Protein AF-A0A803KVG5-F1 (afdb_monomer_lite)

Radius of gyration: 18.76 Å; chains: 1; bounding box: 70×26×54 Å

Foldseek 3Di:
DDEAEQDDQQWKWAQQDQFWIWIWGAADDPPDWGFVVRIHTPPDIEGPPDPHQWYHQPHDIQHPPRRNVVNVVRNVQRWIAGSQQWIWHWDQDPPDPDRTIITHTDPDGHDPVVRPRDHPPPPPDDPVQDDPNDGNPPPPPDDDDDDDD

pLDDT: mean 76.84, std 20.59, range [34.81, 97.44]

Secondary structure (DSSP, 8-state):
-EEEE---TTEEEE-SSTT-EEEEEE-S-TTSPEEGGGEEEEEEEESTTSSEEEEEETTEEE-TTHHHHHHHHHHHHTEEEETT-EEEEEEE--SSSS--EEEEEEEEEP-GGGGTPPPS---S--GGGEETTEE--------------

Organism: Chenopodium quinoa (NCBI:txid63459)

Sequence (149 aa):
MATYTLKSNKTFLQCLEMGSIGVYELDGLYMYPVKQKNLSYLGINIGLGNKYEALKIGNKEIREPELQTLTEDLYNSQLIINREGLCFVMATGVTTTVLGLEYFRLFDLFDWSKYDVKTSLNTRWARRDFVDGRLLDIGSNRGNSCSSG

Structure (mmCIF, N/CA/C/O backbone):
data_AF-A0A803KVG5-F1
#
_entry.id   AF-A0A803KVG5-F1
#
loop_
_atom_site.group_PDB
_atom_site.id
_atom_site.type_symbol
_atom_site.label_atom_id
_atom_site.label_alt_id
_atom_site.label_comp_id
_atom_site.label_asym_id
_atom_site.label_entity_id
_atom_site.label_seq_id
_atom_site.pdbx_PDB_ins_code
_atom_site.Cartn_x
_atom_site.Cartn_y
_atom_site.Cartn_z
_atom_site.occupancy
_atom_site.B_iso_or_equiv
_atom_site.auth_seq_id
_atom_site.auth_comp_id
_atom_site.auth_asym_id
_atom_site.auth_atom_id
_atom_site.pdbx_PDB_model_num
ATOM 1 N N . MET A 1 1 ? -18.018 0.208 8.801 1.00 76.62 1 MET A N 1
ATOM 2 C CA . MET A 1 1 ? -16.895 0.203 7.840 1.00 76.62 1 MET A CA 1
ATOM 3 C C . MET A 1 1 ? -15.913 -0.910 8.155 1.00 76.62 1 MET A C 1
ATOM 5 O O . MET A 1 1 ? -15.955 -1.438 9.263 1.00 76.62 1 MET A O 1
ATOM 9 N N . ALA A 1 2 ? -15.095 -1.307 7.180 1.00 93.12 2 ALA A N 1
ATOM 10 C CA . ALA A 1 2 ? -14.177 -2.437 7.304 1.00 93.12 2 ALA A CA 1
ATOM 11 C C . ALA A 1 2 ? -12.704 -2.006 7.278 1.00 93.12 2 ALA A C 1
ATOM 13 O O . ALA A 1 2 ? -12.350 -0.943 6.773 1.00 93.12 2 ALA A O 1
ATOM 14 N N . THR A 1 3 ? -11.843 -2.892 7.767 1.00 96.56 3 THR A N 1
ATOM 15 C CA . THR A 1 3 ? -10.387 -2.750 7.704 1.00 96.56 3 THR A CA 1
ATOM 16 C C . THR A 1 3 ? -9.849 -3.607 6.567 1.00 96.56 3 THR A C 1
ATOM 18 O O . THR A 1 3 ? -10.102 -4.815 6.517 1.00 96.56 3 THR A O 1
ATOM 21 N N . TYR A 1 4 ? -9.095 -3.010 5.650 1.00 97.38 4 TYR A N 1
ATOM 22 C CA . TYR A 1 4 ? -8.380 -3.761 4.625 1.00 97.38 4 TYR A CA 1
ATOM 23 C C . TYR A 1 4 ? -7.049 -4.260 5.187 1.00 97.38 4 TYR A C 1
ATOM 25 O O . TYR A 1 4 ? -6.287 -3.483 5.746 1.00 97.38 4 TYR A O 1
ATOM 33 N N . THR A 1 5 ? -6.745 -5.553 5.049 1.00 96.81 5 THR A N 1
ATOM 34 C CA . THR A 1 5 ? -5.468 -6.115 5.524 1.00 96.81 5 THR A CA 1
ATOM 35 C C . THR 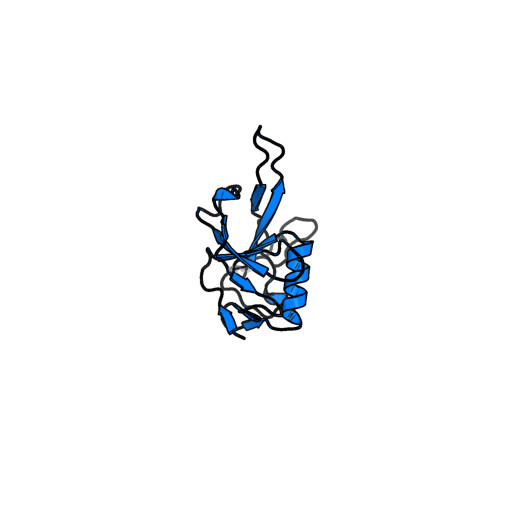A 1 5 ? -4.520 -6.368 4.358 1.00 96.81 5 THR A C 1
ATOM 37 O O . THR A 1 5 ? -4.797 -7.218 3.511 1.00 96.81 5 THR A O 1
ATOM 40 N N . LEU A 1 6 ? -3.368 -5.700 4.364 1.00 94.19 6 LEU A N 1
ATOM 41 C CA . LEU A 1 6 ? -2.315 -5.857 3.366 1.00 94.19 6 LEU A CA 1
ATOM 42 C C . LEU A 1 6 ? -1.452 -7.088 3.692 1.00 94.19 6 LEU A C 1
ATOM 44 O O . LEU A 1 6 ? -0.540 -7.043 4.522 1.00 94.19 6 LEU A O 1
ATOM 48 N N . LYS A 1 7 ? -1.779 -8.230 3.076 1.00 89.00 7 LYS A N 1
ATOM 49 C CA . LYS A 1 7 ? -1.161 -9.531 3.403 1.00 89.00 7 LYS A CA 1
ATOM 50 C C . LYS A 1 7 ? 0.018 -9.914 2.511 1.00 89.00 7 LYS A C 1
ATOM 52 O O . LYS A 1 7 ? 0.929 -10.581 2.989 1.00 89.00 7 LYS A O 1
ATOM 57 N N . SER A 1 8 ? -0.006 -9.530 1.237 1.00 88.88 8 SER A N 1
ATOM 58 C CA . SER A 1 8 ? 0.951 -10.000 0.231 1.00 88.88 8 SER A CA 1
ATOM 59 C C . SER A 1 8 ? 2.030 -8.960 -0.056 1.00 88.88 8 SER A C 1
ATOM 61 O O . SER A 1 8 ? 1.750 -7.767 -0.129 1.00 88.88 8 SER A O 1
ATOM 63 N N . ASN A 1 9 ? 3.262 -9.422 -0.283 1.00 84.81 9 ASN A N 1
ATOM 64 C CA . ASN A 1 9 ? 4.377 -8.572 -0.718 1.00 84.81 9 ASN A CA 1
ATOM 65 C C . ASN A 1 9 ? 4.241 -8.118 -2.181 1.00 84.81 9 ASN A C 1
ATOM 67 O O . ASN A 1 9 ? 4.950 -7.205 -2.596 1.00 84.81 9 ASN A O 1
ATOM 71 N N . LYS A 1 10 ? 3.325 -8.735 -2.941 1.00 89.62 10 LYS A N 1
ATOM 72 C CA . LYS A 1 10 ? 2.954 -8.319 -4.299 1.00 89.62 10 LYS A CA 1
ATOM 73 C C . LYS A 1 10 ? 1.872 -7.242 -4.317 1.00 89.62 10 LYS A C 1
ATOM 75 O O . LYS A 1 10 ? 1.572 -6.715 -5.381 1.00 89.62 10 LYS A O 1
ATOM 80 N N . THR A 1 11 ? 1.265 -6.943 -3.169 1.00 93.50 11 THR A N 1
ATOM 81 C CA . THR A 1 11 ? 0.221 -5.928 -3.072 1.00 93.50 11 THR A CA 1
ATOM 82 C C . THR A 1 11 ? 0.835 -4.594 -2.688 1.00 93.50 11 THR A C 1
ATOM 84 O O . THR A 1 11 ? 1.565 -4.495 -1.699 1.00 93.50 11 THR A O 1
ATOM 87 N N . PHE A 1 12 ? 0.505 -3.576 -3.466 1.00 93.75 12 PHE A N 1
ATOM 88 C CA . PHE A 1 12 ? 1.005 -2.228 -3.324 1.00 93.75 12 PHE A CA 1
ATOM 89 C C . PHE A 1 12 ? -0.133 -1.229 -3.129 1.00 93.75 12 PHE A C 1
ATOM 91 O O . PHE A 1 12 ? -1.270 -1.448 -3.545 1.00 93.75 12 PHE A O 1
ATOM 98 N N . LEU A 1 13 ? 0.210 -0.124 -2.490 1.00 95.56 13 LEU A N 1
ATOM 99 C CA . LEU A 1 13 ? -0.638 1.010 -2.190 1.00 95.56 13 LEU A CA 1
ATOM 100 C C . LEU A 1 13 ? -0.160 2.201 -3.005 1.00 95.56 13 LEU A C 1
ATOM 102 O O . LEU A 1 13 ? 1.039 2.477 -3.034 1.00 95.56 13 LEU A O 1
ATOM 106 N N . GLN A 1 14 ? -1.091 2.903 -3.636 1.00 94.00 14 GLN A N 1
ATOM 107 C CA . GLN A 1 14 ? -0.808 4.120 -4.384 1.00 94.00 14 GLN A CA 1
ATOM 108 C C . GLN A 1 14 ? -1.976 5.096 -4.250 1.00 94.00 14 GLN A C 1
ATOM 110 O O . GLN A 1 14 ? -3.137 4.694 -4.314 1.00 94.00 14 GLN A O 1
ATOM 115 N N . CYS A 1 15 ? -1.668 6.382 -4.116 1.00 93.62 15 CYS A N 1
ATOM 116 C CA . CYS A 1 15 ? -2.657 7.454 -4.115 1.00 93.62 15 CYS A CA 1
ATOM 117 C C . CYS A 1 15 ? -2.512 8.267 -5.408 1.00 93.62 15 CYS A C 1
ATOM 119 O O . CYS A 1 15 ? -1.530 8.983 -5.571 1.00 93.62 15 CYS A O 1
ATOM 121 N N . LEU A 1 16 ? -3.458 8.119 -6.343 1.00 85.44 16 LEU A N 1
ATOM 122 C CA . LEU A 1 16 ? -3.471 8.882 -7.604 1.00 85.44 16 LEU A CA 1
ATOM 123 C C . LEU A 1 16 ? -4.264 10.185 -7.480 1.00 85.44 16 LEU A C 1
ATOM 125 O O . LEU A 1 16 ? -3.900 11.194 -8.074 1.00 85.44 16 LEU A O 1
ATOM 129 N N . GLU A 1 17 ? -5.328 10.159 -6.682 1.00 85.19 17 GLU A N 1
ATOM 130 C CA . GLU A 1 17 ? -6.199 11.296 -6.412 1.00 85.19 17 GLU A CA 1
ATOM 131 C C . GLU A 1 17 ? -6.301 11.485 -4.902 1.00 85.19 17 GLU A C 1
ATOM 133 O O . GLU A 1 17 ? -6.371 10.514 -4.144 1.00 85.19 17 GLU A O 1
ATOM 138 N N . MET A 1 18 ? -6.286 12.740 -4.462 1.00 83.50 18 MET A N 1
ATOM 139 C CA . MET A 1 18 ? -6.381 13.073 -3.047 1.00 83.50 18 MET A CA 1
ATOM 140 C C . MET A 1 18 ? -7.718 12.565 -2.486 1.00 83.50 18 MET A C 1
ATOM 142 O O . MET A 1 18 ? -8.781 12.948 -2.970 1.00 83.50 18 MET A O 1
ATOM 146 N N . GLY A 1 19 ? -7.665 11.704 -1.466 1.00 87.62 19 GLY A N 1
ATOM 147 C CA . GLY A 1 19 ? -8.849 11.247 -0.726 1.00 87.62 19 GLY A CA 1
ATOM 148 C C . GLY A 1 19 ? -8.968 9.735 -0.542 1.00 87.62 19 GLY A C 1
ATOM 149 O O . GLY A 1 19 ? -9.665 9.297 0.373 1.00 87.62 19 GLY A O 1
ATOM 150 N N . SER A 1 20 ? -8.283 8.918 -1.348 1.00 93.94 20 SER A N 1
ATOM 151 C CA . SER A 1 20 ? -8.223 7.478 -1.078 1.00 93.94 20 SER A CA 1
ATOM 152 C C . SER A 1 20 ? -6.978 6.801 -1.638 1.00 93.94 20 SER A C 1
ATOM 154 O O . SER A 1 20 ? -6.446 7.167 -2.684 1.00 93.94 20 SER A O 1
ATOM 156 N N . ILE A 1 21 ? -6.541 5.762 -0.936 1.00 97.25 21 ILE A N 1
ATOM 157 C CA . ILE A 1 21 ? -5.424 4.909 -1.319 1.00 97.25 21 ILE A CA 1
ATOM 158 C C . ILE A 1 21 ? -5.976 3.730 -2.121 1.00 97.25 21 ILE A C 1
ATOM 160 O O . ILE A 1 21 ? -6.741 2.914 -1.599 1.00 97.25 21 ILE A O 1
ATOM 164 N N . GLY A 1 22 ? -5.563 3.622 -3.379 1.00 96.88 22 GLY A N 1
ATOM 165 C CA . GLY A 1 22 ? -5.862 2.485 -4.239 1.00 96.88 22 GLY A CA 1
ATOM 166 C C . GLY A 1 22 ? -4.932 1.305 -3.962 1.00 96.88 22 GLY A C 1
ATOM 167 O O . GLY A 1 22 ? -3.751 1.482 -3.647 1.00 96.88 22 GLY A O 1
ATOM 168 N N . VAL A 1 23 ? -5.463 0.092 -4.105 1.00 96.88 23 VAL A N 1
ATOM 169 C CA . VAL A 1 23 ? -4.705 -1.151 -3.928 1.00 96.88 23 VAL A CA 1
ATOM 170 C C . VAL A 1 23 ? -4.459 -1.830 -5.270 1.00 96.88 23 VAL A C 1
ATOM 172 O O . VAL A 1 23 ? -5.388 -2.086 -6.040 1.00 96.88 23 VAL A O 1
ATOM 175 N N . TYR A 1 24 ? -3.200 -2.172 -5.513 1.00 94.38 24 TYR A N 1
ATOM 176 C CA . TYR A 1 24 ? -2.718 -2.751 -6.757 1.00 94.38 24 TYR A CA 1
ATOM 177 C C . TYR A 1 24 ? -1.970 -4.051 -6.482 1.00 94.38 24 TYR A C 1
ATOM 179 O O . TYR A 1 24 ? -1.343 -4.212 -5.437 1.00 94.38 24 TYR A O 1
ATOM 187 N N . GLU A 1 25 ? -2.003 -4.977 -7.427 1.00 92.94 25 GLU A N 1
ATOM 188 C CA . GLU A 1 25 ? -1.117 -6.132 -7.457 1.00 92.94 25 GLU A CA 1
ATOM 189 C C . GLU A 1 25 ? -0.071 -5.948 -8.551 1.00 92.94 25 GLU A C 1
ATOM 191 O O . GLU A 1 25 ? -0.388 -5.564 -9.676 1.00 92.94 25 GLU A O 1
ATOM 196 N N . LEU A 1 26 ? 1.184 -6.215 -8.204 1.00 87.00 26 LEU A N 1
ATOM 197 C CA . LEU A 1 26 ? 2.297 -6.188 -9.134 1.00 87.00 26 LEU A CA 1
ATOM 198 C C . LEU A 1 26 ? 2.603 -7.602 -9.639 1.00 87.00 26 LEU A C 1
ATOM 200 O O . LEU A 1 26 ? 3.012 -8.474 -8.865 1.00 87.00 26 LEU A O 1
ATOM 204 N N . ASP A 1 27 ? 2.473 -7.796 -10.949 1.00 78.94 27 ASP A N 1
ATOM 205 C CA . ASP A 1 27 ? 2.855 -9.021 -11.643 1.00 78.94 27 ASP A CA 1
ATOM 206 C C . ASP A 1 27 ? 4.268 -8.891 -12.237 1.00 78.94 27 ASP A C 1
ATOM 208 O O . ASP A 1 27 ? 4.478 -8.266 -13.283 1.00 78.94 27 ASP A O 1
ATOM 212 N N . GLY A 1 28 ? 5.270 -9.438 -11.539 1.00 68.56 28 GLY A N 1
ATOM 213 C CA . GLY A 1 28 ? 6.647 -9.499 -12.034 1.00 68.56 28 GLY A CA 1
ATOM 214 C C . GLY A 1 28 ? 7.739 -9.560 -10.963 1.00 68.56 28 GLY A C 1
ATOM 215 O O . GLY A 1 28 ? 7.487 -9.520 -9.759 1.00 68.56 28 GLY A O 1
ATOM 216 N N . LEU A 1 29 ? 8.990 -9.669 -11.427 1.00 62.66 29 LEU A N 1
ATOM 217 C CA . LEU A 1 29 ? 10.192 -9.609 -10.591 1.00 62.66 29 LEU A CA 1
ATOM 218 C C . LEU A 1 29 ? 10.561 -8.147 -10.295 1.00 62.66 29 LEU A C 1
ATOM 220 O O . LEU A 1 29 ? 10.670 -7.334 -11.210 1.00 62.66 29 LEU A O 1
ATOM 224 N N . TYR A 1 30 ? 10.836 -7.835 -9.025 1.00 66.69 30 TYR A N 1
ATOM 225 C CA . TYR A 1 30 ? 11.140 -6.492 -8.495 1.00 66.69 30 TYR A CA 1
ATOM 226 C C . TYR A 1 30 ? 12.476 -5.870 -8.975 1.00 66.69 30 TYR A C 1
ATOM 228 O O . TYR A 1 30 ? 13.056 -5.050 -8.262 1.00 66.69 30 TYR A O 1
ATOM 236 N N . MET A 1 31 ? 13.046 -6.309 -10.102 1.00 59.91 31 MET A N 1
ATOM 237 C CA . MET A 1 31 ? 14.441 -6.017 -10.483 1.00 59.91 31 MET A CA 1
ATOM 238 C C . MET A 1 31 ? 14.609 -5.050 -11.663 1.00 59.91 31 MET A C 1
ATOM 240 O O . MET A 1 31 ? 15.712 -4.555 -11.866 1.00 59.91 31 MET A O 1
ATOM 244 N N . TYR A 1 32 ? 13.543 -4.740 -12.402 1.00 65.88 32 TYR A N 1
ATOM 245 C CA . TYR A 1 32 ? 13.571 -3.826 -13.551 1.00 65.88 32 TYR A CA 1
ATOM 246 C C . TYR A 1 32 ? 12.512 -2.731 -13.399 1.00 65.88 32 TYR A C 1
ATOM 248 O O . TYR A 1 32 ? 11.611 -2.895 -12.571 1.00 65.88 32 TYR A O 1
ATOM 256 N N . PRO A 1 33 ? 12.590 -1.632 -14.181 1.00 68.06 33 PRO A N 1
ATOM 257 C CA . PRO A 1 33 ? 11.492 -0.682 -14.275 1.00 68.06 33 PRO A CA 1
ATOM 258 C C . PRO A 1 33 ? 10.190 -1.432 -14.547 1.00 68.06 33 PRO A C 1
ATOM 260 O O . PRO A 1 33 ? 10.069 -2.200 -15.507 1.00 68.06 33 PRO A O 1
ATOM 263 N N . VAL A 1 34 ? 9.238 -1.255 -13.644 1.00 76.50 34 VAL A N 1
ATOM 264 C CA . VAL A 1 34 ? 7.929 -1.884 -13.720 1.00 76.50 34 VAL A CA 1
ATOM 265 C C . VAL A 1 34 ? 7.094 -1.055 -14.681 1.00 76.50 34 VAL A C 1
ATOM 267 O O . VAL A 1 34 ? 6.933 0.148 -14.498 1.00 76.50 34 VAL A O 1
ATOM 270 N N . LYS A 1 35 ? 6.544 -1.676 -15.722 1.00 79.50 35 LYS A N 1
ATOM 271 C CA . LYS A 1 35 ? 5.626 -0.976 -16.626 1.00 79.50 35 LYS A CA 1
ATOM 272 C C . LYS A 1 35 ? 4.239 -0.935 -16.002 1.00 79.50 35 LYS A C 1
ATOM 274 O O . LYS A 1 35 ? 3.848 -1.886 -15.333 1.00 79.50 35 LYS A O 1
ATOM 279 N N . GLN A 1 36 ? 3.451 0.099 -16.288 1.00 78.31 36 GLN A N 1
ATOM 280 C CA . GLN A 1 36 ? 2.072 0.193 -15.789 1.00 78.31 36 GLN A CA 1
ATOM 281 C C . GLN A 1 36 ? 1.229 -1.057 -16.086 1.00 78.31 36 GLN A C 1
ATOM 283 O O . GLN A 1 36 ? 0.444 -1.476 -15.248 1.00 78.31 36 GLN A O 1
ATOM 288 N N . LYS A 1 37 ? 1.439 -1.713 -17.234 1.00 81.81 37 LYS A N 1
ATOM 289 C CA . LYS A 1 37 ? 0.753 -2.971 -17.587 1.00 81.81 37 LYS A CA 1
ATOM 290 C C . LYS A 1 37 ? 0.992 -4.130 -16.605 1.00 81.81 37 LYS A C 1
ATOM 292 O O . LYS A 1 37 ? 0.271 -5.115 -16.656 1.00 81.81 37 LYS A O 1
ATOM 297 N N . ASN A 1 38 ? 2.032 -4.043 -15.777 1.00 83.88 38 ASN A N 1
ATOM 298 C CA . ASN A 1 38 ? 2.351 -5.022 -14.742 1.00 83.88 38 ASN A CA 1
ATOM 299 C C . ASN A 1 38 ? 1.634 -4.720 -13.416 1.00 83.88 38 ASN A C 1
ATOM 301 O O . ASN A 1 38 ? 1.685 -5.543 -12.508 1.00 83.88 38 ASN A O 1
ATOM 305 N N . LEU A 1 39 ? 0.981 -3.562 -13.292 1.00 86.56 39 LEU A N 1
ATOM 306 C CA . LEU A 1 39 ? 0.204 -3.159 -12.126 1.00 86.56 39 LEU A CA 1
ATOM 307 C C . LEU A 1 39 ? -1.286 -3.332 -12.406 1.00 86.56 39 LEU A C 1
ATOM 309 O O . LEU A 1 39 ? -1.865 -2.647 -13.246 1.00 86.56 39 LEU A O 1
ATOM 313 N N . SER A 1 40 ? -1.910 -4.240 -11.667 1.00 91.38 40 SER A N 1
ATOM 314 C CA . SER A 1 40 ? -3.339 -4.525 -11.763 1.00 91.38 40 SER A CA 1
ATOM 315 C C . SER A 1 40 ? -4.073 -3.901 -10.588 1.00 91.38 40 SER A C 1
ATOM 317 O O . SER A 1 40 ? -3.811 -4.242 -9.437 1.00 91.38 40 SER A O 1
ATOM 319 N N . TYR A 1 41 ? -5.003 -2.987 -10.858 1.00 92.94 41 TYR A N 1
ATOM 320 C CA . TYR A 1 41 ? -5.864 -2.428 -9.818 1.00 92.94 41 TYR A CA 1
ATOM 321 C C . TYR A 1 41 ? -6.846 -3.487 -9.301 1.00 92.94 41 TYR A C 1
ATOM 323 O O . TYR A 1 41 ? -7.507 -4.162 -10.088 1.00 92.94 41 TYR A O 1
ATOM 331 N N . LEU A 1 42 ? -6.970 -3.615 -7.978 1.00 94.56 42 LEU A N 1
ATOM 332 C CA . LEU A 1 42 ? -7.792 -4.652 -7.342 1.00 94.56 42 LEU A CA 1
ATOM 333 C C . LEU A 1 42 ? -9.239 -4.221 -7.056 1.00 94.56 42 LEU A C 1
ATOM 335 O O . LEU A 1 42 ? -9.976 -4.969 -6.414 1.00 94.56 42 LEU A O 1
ATOM 339 N N . GLY A 1 43 ? -9.665 -3.026 -7.480 1.00 93.62 43 GLY A N 1
ATOM 340 C CA . GLY A 1 43 ? -11.015 -2.528 -7.176 1.00 93.62 43 GLY A CA 1
ATOM 341 C C . GLY A 1 43 ? -11.201 -2.112 -5.713 1.00 93.62 43 GLY A C 1
ATOM 342 O O . GLY A 1 43 ? -12.325 -2.089 -5.215 1.00 93.62 43 GLY A O 1
ATOM 343 N N . ILE A 1 44 ? -10.105 -1.851 -4.996 1.00 95.62 44 ILE A N 1
ATOM 344 C CA . ILE A 1 44 ? -10.114 -1.535 -3.566 1.00 95.62 44 ILE A CA 1
ATOM 345 C C . ILE A 1 44 ? -9.548 -0.134 -3.375 1.00 95.62 44 ILE A C 1
ATOM 347 O O . ILE A 1 44 ? -8.400 0.123 -3.735 1.00 95.62 44 ILE A O 1
ATOM 351 N N . ASN A 1 45 ? -10.355 0.724 -2.751 1.00 96.00 45 ASN A N 1
ATOM 352 C CA . ASN A 1 45 ? -9.963 2.041 -2.264 1.00 96.00 45 ASN A CA 1
ATOM 353 C C . ASN A 1 45 ? -10.126 2.088 -0.744 1.00 96.00 45 ASN A C 1
ATOM 355 O O . ASN A 1 45 ? -11.132 1.612 -0.204 1.00 96.00 45 ASN A O 1
ATOM 359 N N . ILE A 1 46 ? -9.122 2.642 -0.073 1.00 96.94 46 ILE A N 1
ATOM 360 C CA . ILE A 1 46 ? -9.065 2.805 1.377 1.00 96.94 46 ILE A CA 1
ATOM 361 C C . ILE A 1 46 ? -9.062 4.300 1.677 1.00 96.94 46 ILE A C 1
ATOM 363 O O . ILE A 1 46 ? -8.178 5.016 1.219 1.00 96.94 46 ILE A O 1
ATOM 367 N N . GLY A 1 47 ? -10.038 4.776 2.435 1.00 94.50 47 GLY A N 1
ATOM 368 C CA . GLY A 1 47 ? -10.173 6.193 2.765 1.00 94.50 47 GLY A CA 1
ATOM 369 C C . GLY A 1 47 ? -11.562 6.495 3.301 1.00 94.50 47 GLY A C 1
ATOM 370 O O . GLY A 1 47 ? -12.467 5.671 3.159 1.00 94.50 47 GLY A O 1
ATOM 371 N N . LEU A 1 48 ? -11.735 7.669 3.896 1.00 91.44 48 LEU A N 1
ATOM 372 C CA . LEU A 1 48 ? -12.997 8.081 4.503 1.00 91.44 48 LEU A CA 1
ATOM 373 C C . LEU A 1 48 ? -14.170 7.982 3.509 1.00 91.44 48 LEU A C 1
ATOM 375 O O . LEU A 1 48 ? -14.053 8.375 2.348 1.00 91.44 48 LEU A O 1
ATOM 379 N N . GLY A 1 49 ? -15.300 7.436 3.953 1.00 90.19 49 GLY A N 1
ATOM 380 C CA . GLY A 1 49 ? -16.503 7.228 3.145 1.00 90.19 49 GLY A CA 1
ATOM 381 C C . GLY A 1 49 ? -16.472 5.986 2.245 1.00 90.19 49 GLY A C 1
ATOM 382 O O . GLY A 1 49 ? -17.493 5.658 1.638 1.00 90.19 49 GLY A O 1
ATOM 383 N N . ASN A 1 50 ? -15.350 5.260 2.163 1.00 92.44 50 ASN A N 1
ATOM 384 C CA . ASN A 1 50 ? -15.247 4.032 1.373 1.00 92.44 50 ASN A CA 1
ATOM 385 C C . ASN A 1 50 ? -15.643 2.783 2.175 1.00 92.44 50 ASN A C 1
ATOM 387 O O . ASN A 1 50 ? -15.787 2.785 3.397 1.00 92.44 50 ASN A O 1
ATOM 391 N N . LYS A 1 51 ? -15.763 1.646 1.473 1.00 94.94 51 LYS A N 1
ATOM 392 C CA . LYS A 1 51 ? -15.960 0.327 2.104 1.00 94.94 51 LYS A CA 1
ATOM 393 C C . LYS A 1 51 ? -14.884 0.037 3.160 1.00 94.94 51 LYS A C 1
ATOM 395 O O . LYS A 1 51 ? -15.191 -0.549 4.205 1.00 94.94 51 LYS A O 1
ATOM 400 N N . TYR A 1 52 ? -13.644 0.426 2.860 1.00 96.75 52 TYR A N 1
ATOM 401 C CA . TYR A 1 52 ? -12.500 0.296 3.748 1.00 96.75 52 TYR A CA 1
ATOM 402 C C . TYR A 1 52 ? -12.049 1.673 4.228 1.00 96.75 52 TYR A C 1
ATOM 404 O O . TYR A 1 52 ? -11.676 2.516 3.421 1.00 96.75 52 TYR A O 1
ATOM 412 N N . GLU A 1 53 ? -12.040 1.871 5.541 1.00 96.56 53 GLU A N 1
ATOM 413 C CA . GLU A 1 53 ? -11.624 3.137 6.178 1.00 96.56 53 GLU A CA 1
ATOM 414 C C . GLU A 1 53 ? -10.429 2.956 7.111 1.00 96.56 53 GLU A C 1
ATOM 416 O O . GLU A 1 53 ? -10.069 3.833 7.889 1.00 96.56 53 GLU A O 1
ATOM 421 N N . ALA A 1 54 ? -9.829 1.774 7.071 1.00 96.94 54 ALA A N 1
ATOM 422 C CA . ALA A 1 54 ? -8.666 1.440 7.855 1.00 96.94 54 ALA A CA 1
ATOM 423 C C . ALA A 1 54 ? -7.781 0.495 7.053 1.00 96.94 54 ALA A C 1
ATOM 425 O O . ALA A 1 54 ? -8.270 -0.379 6.325 1.00 96.94 54 ALA A O 1
ATOM 426 N N . LEU A 1 55 ? -6.476 0.648 7.225 1.00 97.44 55 LEU A N 1
ATOM 427 C CA . LEU A 1 55 ? -5.455 -0.194 6.625 1.00 97.44 55 LEU A CA 1
ATOM 428 C C . LEU A 1 55 ? -4.746 -0.968 7.731 1.00 97.44 55 LEU A C 1
ATOM 430 O O . LEU A 1 55 ? -4.246 -0.388 8.684 1.00 97.44 55 LEU A O 1
ATOM 434 N N . LYS A 1 56 ? -4.652 -2.287 7.602 1.00 96.81 56 LYS A N 1
ATOM 435 C CA . LYS A 1 56 ? -3.913 -3.141 8.529 1.00 96.81 56 LYS A CA 1
ATOM 436 C C . LYS A 1 56 ? -2.677 -3.718 7.862 1.00 96.81 56 LYS A C 1
ATOM 438 O O . LYS A 1 56 ? -2.786 -4.408 6.846 1.00 96.81 56 LYS A O 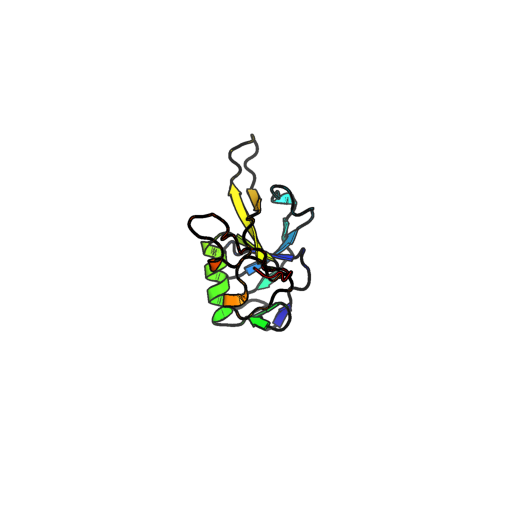1
ATOM 443 N N . ILE A 1 57 ? -1.521 -3.498 8.482 1.00 94.25 57 ILE A N 1
ATOM 444 C CA . ILE A 1 57 ? -0.233 -4.065 8.080 1.00 94.25 57 ILE A CA 1
ATOM 445 C C . ILE A 1 57 ? 0.365 -4.789 9.285 1.00 94.25 57 ILE A C 1
ATOM 447 O O . ILE A 1 57 ? 0.639 -4.195 10.329 1.00 94.25 57 ILE A O 1
ATOM 451 N N . GLY A 1 58 ? 0.530 -6.108 9.160 1.00 89.25 58 GLY A N 1
ATOM 452 C CA . GLY A 1 58 ? 0.907 -6.950 10.294 1.00 89.25 58 GLY A CA 1
ATOM 453 C C . GLY A 1 58 ? -0.087 -6.800 11.451 1.00 89.25 58 GLY A C 1
ATOM 454 O O . GLY A 1 58 ? -1.280 -7.074 11.297 1.00 89.25 58 GLY A O 1
ATOM 455 N N . ASN A 1 59 ? 0.414 -6.349 12.602 1.00 89.50 59 ASN A N 1
ATOM 456 C CA . ASN A 1 59 ? -0.385 -6.155 13.814 1.00 89.50 59 ASN A CA 1
ATOM 457 C C . ASN A 1 59 ? -0.890 -4.719 14.002 1.00 89.50 59 ASN A C 1
ATOM 459 O O . ASN A 1 59 ? -1.735 -4.508 14.869 1.00 89.50 59 ASN A O 1
ATOM 463 N N . LYS A 1 60 ? -0.403 -3.751 13.218 1.00 93.62 60 LYS A N 1
ATOM 464 C CA . LYS A 1 60 ? -0.831 -2.354 13.325 1.00 93.62 60 LYS A CA 1
ATOM 465 C C . LYS A 1 60 ? -1.988 -2.097 12.373 1.00 93.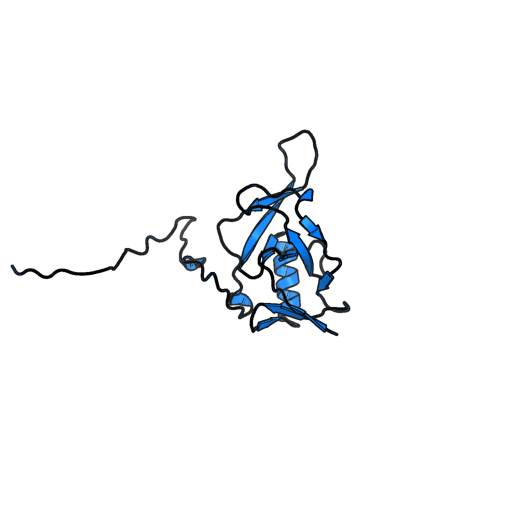62 60 LYS A C 1
ATOM 467 O O . LYS A 1 60 ? -1.984 -2.515 11.214 1.00 93.62 60 LYS A O 1
ATOM 472 N N . GLU A 1 61 ? -2.980 -1.404 12.902 1.00 96.50 61 GLU A N 1
ATOM 473 C CA . GLU A 1 61 ? -4.104 -0.872 12.157 1.00 96.50 61 GLU A CA 1
ATOM 474 C C . GLU A 1 61 ? -3.974 0.651 12.111 1.00 96.50 61 GLU A C 1
ATOM 476 O O . GLU A 1 61 ? -3.893 1.295 13.152 1.00 96.50 61 GLU A O 1
ATOM 481 N N . ILE A 1 62 ? -3.918 1.188 10.898 1.00 96.62 62 ILE A N 1
ATOM 482 C CA . ILE A 1 62 ? -3.835 2.605 10.565 1.00 96.62 62 ILE A CA 1
ATOM 483 C C . ILE A 1 62 ? -5.262 3.072 10.280 1.00 96.62 62 ILE A C 1
ATOM 485 O O . ILE A 1 62 ? -5.914 2.583 9.350 1.00 96.62 62 ILE A O 1
ATOM 489 N N . ARG A 1 63 ? -5.750 3.992 11.106 1.00 95.75 63 ARG A N 1
ATOM 490 C CA . ARG A 1 63 ? -7.077 4.621 11.008 1.00 95.75 63 ARG A CA 1
ATOM 491 C C . ARG A 1 63 ? -6.910 6.136 10.958 1.00 95.75 63 ARG A C 1
ATOM 493 O O . ARG A 1 63 ? -5.794 6.634 11.044 1.00 95.75 63 ARG A O 1
ATOM 500 N N . GLU A 1 64 ? -8.005 6.875 10.856 1.00 94.56 64 GLU A N 1
ATOM 501 C CA . GLU A 1 64 ? -7.986 8.319 11.108 1.00 94.56 64 GLU A CA 1
ATOM 502 C C . GLU A 1 64 ? -7.379 8.638 12.492 1.00 94.56 64 GLU A C 1
ATOM 504 O O . GLU A 1 64 ? -7.709 7.942 13.462 1.00 94.56 64 GLU A O 1
ATOM 509 N N . PRO A 1 65 ? -6.497 9.651 12.624 1.00 95.00 65 PRO A N 1
ATOM 510 C CA . PRO A 1 65 ? -6.023 10.601 11.598 1.00 95.00 65 PRO A CA 1
ATOM 511 C C . PRO A 1 65 ? -4.767 10.145 10.818 1.00 95.00 65 PRO A C 1
ATOM 513 O O . PRO A 1 65 ? -4.328 10.798 9.869 1.00 95.00 65 PRO A O 1
ATOM 516 N N . GLU A 1 66 ? -4.156 9.024 11.209 1.00 95.81 66 GLU A N 1
ATOM 517 C CA . GLU A 1 66 ? -2.933 8.497 10.583 1.00 95.81 66 GLU A CA 1
ATOM 518 C C . GLU A 1 66 ? -3.158 8.134 9.105 1.00 95.81 66 GLU A C 1
ATOM 520 O O . GLU A 1 66 ? -2.273 8.330 8.273 1.00 95.81 66 GLU A O 1
ATOM 525 N N . LEU A 1 67 ? -4.351 7.635 8.763 1.00 96.12 67 LEU A N 1
ATOM 526 C CA . LEU A 1 67 ? -4.719 7.268 7.395 1.00 96.12 67 LEU A CA 1
ATOM 527 C C . LEU A 1 67 ? -4.768 8.485 6.464 1.00 96.12 67 LEU A C 1
ATOM 529 O O . LEU A 1 67 ? -4.298 8.396 5.327 1.00 96.12 67 LEU A O 1
ATOM 533 N N . GLN A 1 68 ? -5.284 9.619 6.943 1.00 95.56 68 GLN A N 1
ATOM 534 C CA . GLN A 1 68 ? -5.259 10.869 6.190 1.00 95.56 68 GLN A CA 1
ATOM 535 C C . GLN A 1 68 ? -3.813 11.300 5.920 1.00 95.56 68 GLN A C 1
ATOM 537 O O . GLN A 1 68 ? -3.453 11.571 4.776 1.00 95.56 68 GLN A O 1
ATOM 542 N N . THR A 1 69 ? -2.959 11.250 6.946 1.00 95.81 69 THR A N 1
ATOM 543 C CA . THR A 1 69 ? -1.528 11.577 6.811 1.00 95.81 69 THR A CA 1
ATOM 544 C C . THR A 1 69 ? -0.839 10.666 5.790 1.00 95.81 69 THR A C 1
ATOM 546 O O . THR A 1 69 ? -0.095 11.137 4.935 1.00 95.81 69 THR A O 1
ATOM 549 N N . LEU A 1 70 ? -1.115 9.358 5.827 1.00 95.75 70 LEU A N 1
ATOM 550 C CA . LEU A 1 70 ? -0.587 8.402 4.849 1.00 95.75 70 LEU A CA 1
ATOM 551 C C . LEU A 1 70 ? -1.072 8.699 3.424 1.00 95.75 70 LEU A C 1
ATOM 553 O O . LEU A 1 70 ? -0.301 8.585 2.473 1.00 95.75 70 LEU A O 1
ATOM 557 N N . THR A 1 71 ? -2.339 9.078 3.270 1.00 95.50 71 THR A N 1
ATOM 558 C CA . THR A 1 71 ? -2.920 9.442 1.971 1.00 95.50 71 THR A CA 1
ATOM 559 C C . THR A 1 71 ? -2.204 10.659 1.387 1.00 95.50 71 THR A C 1
ATOM 561 O O . THR A 1 71 ? -1.803 10.635 0.225 1.00 95.50 71 THR A O 1
ATOM 564 N N . GLU A 1 72 ? -1.972 11.687 2.205 1.00 94.56 72 GLU A N 1
ATOM 565 C CA . GLU A 1 72 ? -1.226 12.891 1.825 1.00 94.56 72 GLU A CA 1
ATOM 566 C C . GLU A 1 72 ? 0.230 12.575 1.461 1.00 94.56 72 GLU A C 1
ATOM 568 O O . GLU A 1 72 ? 0.714 13.010 0.415 1.00 94.56 72 GLU A O 1
ATOM 573 N N . ASP A 1 73 ? 0.921 11.778 2.280 1.00 93.44 73 ASP A N 1
ATOM 574 C CA . ASP A 1 73 ? 2.306 11.374 2.022 1.00 93.44 73 ASP A CA 1
ATOM 575 C C . ASP A 1 73 ? 2.428 10.611 0.688 1.00 93.44 73 ASP A C 1
ATOM 577 O O . ASP A 1 73 ? 3.337 10.880 -0.102 1.00 93.44 73 ASP A O 1
ATOM 581 N N . LEU A 1 74 ? 1.501 9.693 0.391 1.00 93.56 74 LEU A N 1
ATOM 582 C CA . LEU A 1 74 ? 1.488 8.938 -0.867 1.00 93.56 74 LEU A CA 1
ATOM 583 C C . LEU A 1 74 ? 1.131 9.800 -2.077 1.00 93.56 74 LEU A C 1
ATOM 585 O O . LEU A 1 74 ? 1.760 9.658 -3.125 1.00 93.56 74 LEU A O 1
ATOM 589 N N . TYR A 1 75 ? 0.156 10.696 -1.938 1.00 91.50 75 TYR A N 1
ATOM 590 C CA . TYR A 1 75 ? -0.251 11.597 -3.014 1.00 91.50 75 TYR A CA 1
ATOM 591 C C . TYR A 1 75 ? 0.889 12.545 -3.408 1.00 91.50 75 TYR A C 1
ATOM 593 O O . TYR A 1 75 ? 1.227 12.664 -4.588 1.00 91.50 75 TYR A O 1
ATOM 601 N N . ASN A 1 76 ? 1.532 13.163 -2.413 1.00 90.44 76 ASN A N 1
ATOM 602 C CA . ASN A 1 76 ? 2.616 14.120 -2.630 1.00 90.44 76 ASN A CA 1
ATOM 603 C C . ASN A 1 76 ? 3.892 13.452 -3.155 1.00 90.44 76 ASN A C 1
ATOM 605 O O . ASN A 1 76 ? 4.596 14.025 -3.983 1.00 90.44 76 ASN A O 1
ATOM 609 N N . SER A 1 77 ? 4.207 12.248 -2.672 1.00 87.62 77 SER A N 1
ATOM 610 C CA . SER A 1 77 ? 5.416 11.527 -3.084 1.00 87.62 77 SER A CA 1
ATOM 611 C 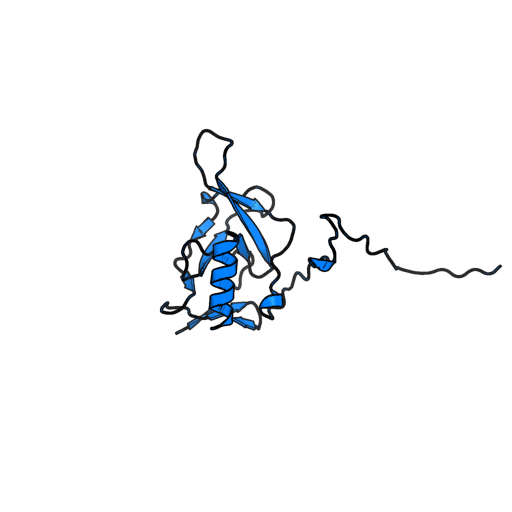C . SER A 1 77 ? 5.260 10.766 -4.402 1.00 87.62 77 SER A C 1
ATOM 613 O O . SER A 1 77 ? 6.268 10.362 -4.982 1.00 87.62 77 SER A O 1
ATOM 615 N N . GLN A 1 78 ? 4.021 10.558 -4.872 1.00 88.06 78 GLN A N 1
ATOM 616 C CA . GLN A 1 78 ? 3.694 9.759 -6.063 1.00 88.06 78 GLN A CA 1
ATOM 617 C C . GLN A 1 78 ? 4.243 8.320 -5.990 1.00 88.06 78 GLN A C 1
ATOM 619 O O . GLN A 1 78 ? 4.440 7.653 -7.013 1.00 88.06 78 GLN A O 1
ATOM 624 N N . LEU A 1 79 ? 4.515 7.833 -4.775 1.00 89.81 79 LEU A N 1
ATOM 625 C CA . LEU A 1 79 ? 5.071 6.507 -4.555 1.00 89.81 79 LEU A CA 1
ATOM 626 C C . LEU A 1 79 ? 3.992 5.436 -4.652 1.00 89.81 79 LEU A C 1
ATOM 628 O O . LEU A 1 79 ? 2.840 5.617 -4.252 1.00 89.81 79 LEU A O 1
ATOM 632 N N . ILE A 1 80 ? 4.421 4.268 -5.115 1.00 90.44 80 ILE A N 1
ATOM 633 C CA . ILE A 1 80 ? 3.703 3.016 -4.928 1.00 90.44 80 ILE A CA 1
ATOM 634 C C . ILE A 1 80 ? 4.492 2.138 -3.958 1.00 90.44 80 ILE A C 1
ATOM 636 O O . ILE A 1 80 ? 5.674 1.881 -4.189 1.00 90.44 80 ILE A O 1
ATOM 640 N N . ILE A 1 81 ? 3.867 1.707 -2.857 1.00 93.06 81 ILE A N 1
ATOM 641 C CA . ILE A 1 81 ? 4.565 1.056 -1.732 1.00 93.06 81 ILE A CA 1
ATOM 642 C C . ILE A 1 81 ? 3.900 -0.250 -1.301 1.00 93.06 81 ILE A C 1
ATOM 644 O O . ILE A 1 81 ? 2.678 -0.345 -1.310 1.00 93.06 81 ILE A O 1
ATOM 648 N N . ASN A 1 82 ? 4.667 -1.259 -0.885 1.00 92.50 82 ASN A N 1
ATOM 649 C CA . ASN A 1 82 ? 4.101 -2.481 -0.294 1.00 92.50 82 ASN A CA 1
ATOM 650 C C . ASN A 1 82 ? 4.251 -2.532 1.236 1.00 92.50 82 ASN A C 1
ATOM 652 O O . ASN A 1 82 ? 4.888 -1.679 1.854 1.00 92.50 82 ASN A O 1
ATOM 656 N N . ARG A 1 83 ? 3.710 -3.596 1.846 1.00 91.00 83 ARG A N 1
ATOM 657 C CA . ARG A 1 83 ? 3.774 -3.855 3.300 1.00 91.00 83 ARG A CA 1
ATOM 658 C C . ARG A 1 83 ? 5.179 -3.948 3.897 1.00 91.00 83 ARG A C 1
ATOM 660 O O . ARG A 1 83 ? 5.302 -3.851 5.108 1.00 91.00 83 ARG A O 1
ATOM 667 N N . GLU A 1 84 ? 6.211 -4.184 3.092 1.00 87.88 84 GLU A N 1
ATOM 668 C CA . GLU A 1 84 ? 7.600 -4.234 3.565 1.00 87.88 84 GLU A CA 1
ATOM 669 C C . GLU A 1 84 ? 8.332 -2.904 3.357 1.00 87.88 84 GLU A C 1
ATOM 671 O O . GLU A 1 84 ? 9.478 -2.779 3.765 1.00 87.88 84 GLU A O 1
ATOM 676 N N . GLY A 1 85 ? 7.691 -1.919 2.724 1.00 87.56 85 GLY A N 1
ATOM 677 C CA . GLY A 1 85 ? 8.282 -0.616 2.427 1.00 87.56 85 GLY A CA 1
ATOM 678 C C . GLY A 1 85 ? 8.980 -0.549 1.071 1.00 87.56 85 GLY A C 1
ATOM 679 O O . GLY A 1 85 ? 9.557 0.483 0.753 1.00 87.56 85 GLY A O 1
ATOM 680 N N . LEU A 1 86 ? 8.927 -1.601 0.241 1.00 86.69 86 LEU A N 1
ATOM 681 C CA . LEU A 1 86 ? 9.445 -1.513 -1.129 1.00 86.69 86 LEU A CA 1
ATOM 682 C C . LEU A 1 86 ? 8.651 -0.451 -1.876 1.00 86.69 86 LEU A C 1
ATOM 684 O O . LEU A 1 86 ? 7.429 -0.575 -1.972 1.00 86.69 86 LEU A O 1
ATOM 688 N N . CYS A 1 87 ? 9.345 0.557 -2.400 1.00 87.50 87 CYS A N 1
ATOM 689 C CA . CYS A 1 87 ? 8.719 1.671 -3.084 1.00 87.50 87 CYS A CA 1
ATOM 690 C C . CYS A 1 87 ? 9.250 1.853 -4.508 1.00 87.50 87 CYS A C 1
ATOM 692 O O . CYS A 1 87 ? 10.422 1.618 -4.818 1.00 87.50 87 CYS A O 1
ATOM 694 N N . PHE A 1 88 ? 8.346 2.261 -5.391 1.00 87.25 88 PHE A N 1
ATOM 695 C CA . PHE A 1 88 ? 8.674 2.692 -6.739 1.00 87.25 88 PHE A CA 1
ATOM 696 C C . PHE A 1 88 ? 8.137 4.103 -6.935 1.00 87.25 88 PHE A C 1
ATOM 698 O O . PHE A 1 88 ? 7.064 4.435 -6.429 1.00 87.25 88 PHE A O 1
ATOM 705 N N . VAL A 1 89 ? 8.876 4.918 -7.677 1.00 85.31 89 VAL A N 1
ATOM 706 C CA . VAL A 1 89 ? 8.412 6.237 -8.103 1.00 85.31 89 VAL A CA 1
ATOM 707 C C . VAL A 1 89 ? 7.803 6.122 -9.491 1.00 85.31 89 VAL A C 1
ATOM 709 O O . VAL A 1 89 ? 8.386 5.489 -10.377 1.00 85.31 89 VAL A O 1
ATOM 712 N N . MET A 1 90 ? 6.624 6.712 -9.674 1.00 79.56 90 MET A N 1
ATOM 713 C CA . MET A 1 90 ? 6.048 6.865 -11.003 1.00 79.56 90 MET A CA 1
ATOM 714 C C . MET A 1 90 ? 6.871 7.893 -11.782 1.00 79.56 90 MET A C 1
ATOM 716 O O . MET A 1 90 ? 7.065 9.019 -11.330 1.00 79.56 90 MET A O 1
ATOM 720 N N . ALA A 1 91 ? 7.333 7.519 -12.968 1.00 71.38 91 ALA A N 1
ATOM 721 C CA . ALA A 1 91 ? 7.931 8.435 -13.919 1.00 71.38 91 ALA A CA 1
ATOM 722 C C . ALA A 1 91 ? 7.242 8.287 -15.276 1.00 71.38 91 ALA A C 1
ATOM 724 O O . ALA A 1 91 ? 6.948 7.188 -15.754 1.00 71.38 91 ALA A O 1
ATOM 725 N N . THR A 1 92 ? 7.006 9.415 -15.931 1.00 64.06 92 THR A N 1
ATOM 726 C CA . THR A 1 92 ? 6.655 9.432 -17.349 1.00 64.06 92 THR A CA 1
ATOM 727 C C . THR A 1 92 ? 7.899 9.048 -18.145 1.00 64.06 92 THR A C 1
ATOM 729 O O . THR A 1 92 ? 8.884 9.789 -18.135 1.00 64.06 92 THR A O 1
ATOM 732 N N . GLY A 1 93 ? 7.893 7.887 -18.805 1.00 53.97 93 GLY A N 1
ATOM 733 C CA . GLY A 1 93 ? 9.027 7.447 -19.617 1.00 53.97 93 GLY A CA 1
ATOM 734 C C . GLY A 1 93 ? 9.246 8.393 -20.801 1.00 53.97 93 GLY A C 1
ATOM 735 O O . GLY A 1 93 ? 8.387 8.506 -21.670 1.00 53.97 93 GLY A O 1
ATOM 736 N N . VAL A 1 94 ? 10.391 9.083 -20.846 1.00 50.06 94 VAL A N 1
ATOM 737 C CA . VAL A 1 94 ? 10.746 10.035 -21.925 1.00 50.06 94 VAL A CA 1
ATOM 738 C C . VAL A 1 94 ? 11.393 9.322 -23.130 1.00 50.06 94 VAL A C 1
ATOM 740 O O . VAL A 1 94 ? 11.627 9.932 -24.168 1.00 50.06 94 VAL A O 1
ATOM 743 N N . THR A 1 95 ? 11.705 8.026 -23.031 1.00 44.94 95 THR A N 1
ATOM 744 C CA . THR A 1 95 ? 12.738 7.409 -23.886 1.00 44.94 95 THR A CA 1
ATOM 745 C C . THR A 1 95 ? 12.270 6.433 -24.960 1.00 44.94 95 THR A C 1
ATOM 747 O O . THR A 1 95 ? 13.118 5.918 -25.682 1.00 44.94 95 THR A O 1
ATOM 750 N N . THR A 1 96 ? 10.976 6.195 -25.175 1.00 41.22 96 THR A N 1
ATOM 751 C CA . THR A 1 96 ? 10.533 5.452 -26.371 1.00 41.22 96 THR A CA 1
ATOM 752 C C . THR A 1 96 ? 9.208 5.996 -26.887 1.00 41.22 96 THR A C 1
ATOM 754 O O . THR A 1 96 ? 8.432 6.569 -26.135 1.00 41.22 96 THR A O 1
ATOM 757 N N . THR A 1 97 ? 8.966 5.830 -28.185 1.00 46.50 97 THR A N 1
ATOM 758 C CA . THR A 1 97 ? 7.838 6.305 -29.014 1.00 46.50 97 THR A CA 1
ATOM 759 C C . THR A 1 97 ? 6.422 5.928 -28.538 1.00 46.50 97 THR A C 1
ATOM 761 O O . THR A 1 97 ? 5.454 6.119 -29.269 1.00 46.50 97 THR A O 1
ATOM 764 N N . VAL A 1 98 ? 6.274 5.428 -27.312 1.00 48.28 98 VAL A N 1
ATOM 765 C CA . VAL A 1 98 ? 5.012 5.136 -26.639 1.00 48.28 98 VAL A CA 1
ATOM 766 C C . VAL A 1 98 ? 5.032 5.867 -25.297 1.00 48.28 98 VAL A C 1
ATOM 768 O O . VAL A 1 98 ? 5.746 5.461 -24.385 1.00 48.28 98 VAL A O 1
ATOM 771 N N . LEU A 1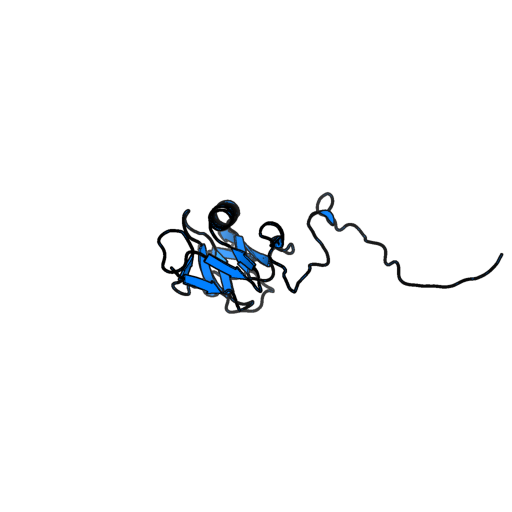 99 ? 4.249 6.943 -25.179 1.00 53.44 99 LEU A N 1
ATOM 772 C CA . LEU A 1 99 ? 3.945 7.592 -23.901 1.00 53.44 99 LEU A CA 1
ATOM 773 C C . LEU A 1 99 ? 3.385 6.529 -22.942 1.00 53.44 99 LEU A C 1
ATOM 775 O O . LEU A 1 99 ? 2.244 6.096 -23.091 1.00 53.44 99 LEU A O 1
ATOM 779 N N . GLY A 1 100 ? 4.202 6.063 -22.001 1.00 59.72 100 GLY A N 1
ATOM 780 C CA . GLY A 1 100 ? 3.838 5.023 -21.046 1.00 59.72 100 GLY A CA 1
ATOM 781 C C . GLY A 1 100 ? 4.347 5.365 -19.654 1.00 59.72 100 GLY A C 1
ATOM 782 O O . GLY A 1 100 ? 5.452 5.887 -19.500 1.00 59.72 100 GLY A O 1
ATOM 783 N N . LEU A 1 101 ? 3.531 5.081 -18.637 1.00 70.88 101 LEU A N 1
ATOM 784 C CA . LEU A 1 101 ? 3.949 5.204 -17.245 1.00 70.88 101 LEU A CA 1
ATOM 785 C C . LEU A 1 101 ? 4.884 4.043 -16.885 1.00 70.88 101 LEU A C 1
ATOM 787 O O . LEU A 1 101 ? 4.550 2.863 -17.067 1.00 70.88 101 LEU A O 1
ATOM 791 N N . GLU A 1 102 ? 6.057 4.394 -16.367 1.00 79.00 102 GLU A N 1
ATOM 792 C CA . GLU A 1 102 ? 7.049 3.461 -15.846 1.00 79.00 102 GLU A CA 1
ATOM 793 C C . GLU A 1 102 ? 7.289 3.741 -14.363 1.00 79.00 102 GLU A C 1
ATOM 795 O O . GLU A 1 102 ? 7.205 4.871 -13.890 1.00 79.00 102 GLU A O 1
ATOM 800 N N . TYR A 1 103 ? 7.576 2.687 -13.614 1.00 79.06 103 TYR A N 1
ATOM 801 C CA . TYR A 1 103 ? 7.787 2.736 -12.179 1.00 79.06 103 TYR A CA 1
ATOM 802 C C . TYR A 1 103 ? 9.218 2.307 -11.887 1.00 79.06 103 TYR A C 1
ATOM 804 O O . TYR A 1 103 ? 9.601 1.152 -12.105 1.00 79.06 103 TYR A O 1
ATOM 812 N N . PHE A 1 104 ? 10.020 3.243 -11.394 1.00 80.75 104 PHE A N 1
ATOM 813 C CA . PHE A 1 104 ? 11.427 3.009 -11.092 1.00 80.75 104 PHE A CA 1
ATOM 814 C C . PHE A 1 104 ? 11.583 2.633 -9.628 1.00 80.75 104 PHE A C 1
ATOM 816 O O . PHE A 1 104 ? 11.073 3.318 -8.742 1.00 80.75 104 PHE A O 1
ATOM 823 N N . ARG A 1 105 ? 12.284 1.526 -9.372 1.00 80.94 105 ARG A N 1
ATOM 824 C CA . ARG A 1 105 ? 12.537 1.059 -8.011 1.00 80.94 105 ARG A CA 1
ATOM 825 C C . ARG A 1 105 ? 13.437 2.050 -7.285 1.00 80.94 105 ARG A C 1
ATOM 827 O O . ARG A 1 105 ? 14.528 2.350 -7.766 1.00 80.94 105 ARG A O 1
ATOM 834 N N . LEU A 1 106 ? 13.006 2.482 -6.107 1.00 79.25 106 LEU A N 1
ATOM 835 C CA . LEU A 1 106 ? 13.883 3.153 -5.161 1.00 79.25 106 LEU A CA 1
ATOM 836 C C . LEU A 1 106 ? 14.573 2.082 -4.309 1.00 79.25 106 LEU A C 1
ATOM 838 O O . LEU A 1 106 ? 13.965 1.084 -3.913 1.00 79.25 106 LEU A O 1
ATOM 842 N N . PHE A 1 107 ? 15.880 2.240 -4.105 1.00 67.69 107 PHE A N 1
ATOM 843 C CA . PHE A 1 107 ? 16.652 1.314 -3.274 1.00 67.69 107 PHE A CA 1
ATOM 844 C C . PHE A 1 107 ? 16.386 1.530 -1.780 1.00 67.69 107 PHE A C 1
ATOM 846 O O . PHE A 1 107 ? 16.489 0.576 -1.008 1.00 67.69 107 PHE A O 1
ATOM 853 N N . ASP A 1 108 ? 15.985 2.746 -1.401 1.00 69.69 108 ASP A N 1
ATOM 854 C CA . ASP A 1 108 ? 15.510 3.067 -0.059 1.00 69.69 108 ASP A CA 1
ATOM 855 C C . ASP A 1 108 ? 14.109 2.493 0.168 1.00 69.69 108 ASP A C 1
ATOM 857 O O . ASP A 1 108 ? 13.290 2.444 -0.751 1.00 69.69 108 ASP A O 1
ATOM 861 N N . LEU A 1 109 ? 13.820 2.065 1.401 1.00 78.00 109 LEU A N 1
ATOM 862 C CA . LEU A 1 109 ? 12.472 1.648 1.781 1.00 78.00 109 LEU A CA 1
ATOM 863 C C . LEU A 1 109 ? 11.675 2.819 2.349 1.00 78.00 109 LEU A C 1
ATOM 865 O O . LEU A 1 109 ? 12.197 3.661 3.080 1.00 78.00 109 LEU A O 1
ATOM 869 N N . PHE A 1 110 ? 10.379 2.823 2.050 1.00 87.69 110 PHE A N 1
ATOM 870 C CA . PHE A 1 110 ? 9.412 3.670 2.725 1.00 87.69 110 PHE A CA 1
ATOM 871 C C . PHE A 1 110 ? 9.372 3.332 4.219 1.00 87.69 110 PHE A C 1
ATOM 873 O O . PHE A 1 110 ? 9.198 2.173 4.608 1.00 87.69 110 PHE A O 1
ATOM 880 N N . ASP A 1 111 ? 9.527 4.361 5.051 1.00 86.88 111 ASP A N 1
ATOM 881 C CA . ASP A 1 111 ? 9.609 4.205 6.496 1.00 86.88 111 ASP A CA 1
ATOM 882 C C . ASP A 1 111 ? 8.219 4.066 7.125 1.00 86.88 111 ASP A C 1
ATOM 884 O O . ASP A 1 111 ? 7.553 5.031 7.505 1.00 86.88 111 ASP A O 1
ATOM 888 N N . TRP A 1 112 ? 7.803 2.814 7.265 1.00 90.31 112 TRP A N 1
ATOM 889 C CA . TRP A 1 112 ? 6.573 2.416 7.936 1.00 90.31 112 TRP A CA 1
ATOM 890 C C . TRP A 1 112 ? 6.560 2.714 9.446 1.00 90.31 112 TRP A C 1
ATOM 892 O O . TRP A 1 112 ? 5.480 2.739 10.045 1.00 90.31 112 TRP A O 1
ATOM 902 N N . SER A 1 113 ? 7.716 2.987 10.067 1.00 86.38 113 SER A N 1
ATOM 903 C CA . SER A 1 113 ? 7.788 3.266 11.506 1.00 86.38 113 SER A CA 1
ATOM 904 C C . SER A 1 113 ? 7.088 4.569 11.897 1.00 86.38 113 SER A C 1
ATOM 906 O O . SER A 1 113 ? 6.597 4.664 13.019 1.00 86.38 113 SER A O 1
ATOM 908 N N . LYS A 1 114 ? 6.924 5.515 10.955 1.00 88.00 114 LYS A N 1
ATOM 909 C CA . LYS A 1 114 ? 6.113 6.736 11.134 1.00 88.00 114 LYS A CA 1
ATOM 910 C C . LYS A 1 114 ? 4.664 6.434 11.546 1.00 88.00 114 LYS A C 1
ATOM 912 O O . LYS A 1 114 ? 4.036 7.267 12.188 1.00 88.00 114 LYS A O 1
ATOM 917 N N . TYR A 1 115 ? 4.151 5.252 11.201 1.00 91.81 115 TYR A N 1
ATOM 918 C CA . TYR A 1 115 ? 2.793 4.802 11.528 1.00 91.81 115 TYR A CA 1
ATOM 919 C C . TYR A 1 115 ? 2.798 3.607 12.492 1.00 91.81 115 TYR A C 1
ATOM 921 O O . TYR A 1 115 ? 1.860 2.815 12.490 1.00 91.81 115 TYR A O 1
ATOM 929 N N . ASP A 1 116 ? 3.872 3.408 13.262 1.00 89.06 116 ASP A N 1
ATOM 930 C CA . ASP A 1 116 ? 4.072 2.278 14.186 1.00 89.06 116 ASP A CA 1
ATOM 931 C C . ASP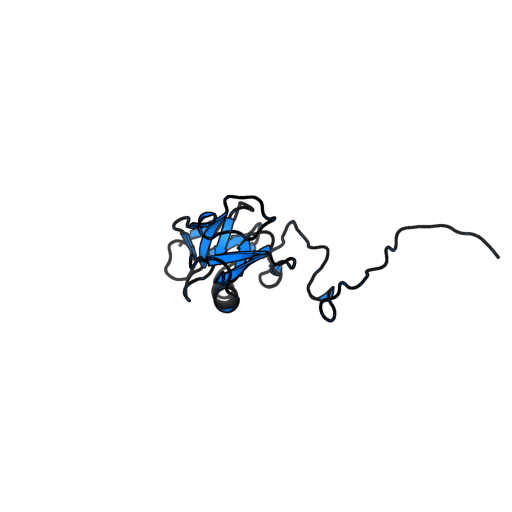 A 1 116 ? 3.968 0.879 13.546 1.00 89.06 116 ASP A C 1
ATOM 933 O O . ASP A 1 116 ? 3.738 -0.131 14.227 1.00 89.06 116 ASP A O 1
ATOM 937 N N . VAL A 1 117 ? 4.128 0.780 12.227 1.00 87.19 117 VAL A N 1
ATOM 938 C CA . VAL A 1 117 ? 4.121 -0.502 11.523 1.00 87.19 117 VAL A CA 1
ATOM 939 C C . VAL A 1 117 ? 5.520 -1.113 11.601 1.00 87.19 117 VAL A C 1
ATOM 941 O O . VAL A 1 117 ? 6.506 -0.524 11.166 1.00 87.19 117 VAL A O 1
ATOM 944 N N . LYS A 1 118 ? 5.603 -2.338 12.131 1.00 81.50 118 LYS A N 1
ATOM 945 C CA . LYS A 1 118 ? 6.833 -3.142 12.131 1.00 81.50 118 LYS A CA 1
ATOM 946 C C . LYS A 1 118 ? 6.871 -4.023 10.887 1.00 81.50 118 LYS A C 1
ATOM 948 O O . LYS A 1 118 ? 6.023 -4.906 10.738 1.00 81.50 118 LYS A O 1
ATOM 953 N N . THR A 1 119 ? 7.853 -3.808 10.022 1.00 73.88 119 THR A N 1
ATOM 954 C CA . THR A 1 119 ? 8.100 -4.637 8.837 1.00 73.88 119 THR A CA 1
ATOM 955 C C . THR A 1 119 ? 9.046 -5.790 9.166 1.00 73.88 119 THR A C 1
ATOM 957 O O . THR A 1 119 ? 9.810 -5.739 10.131 1.00 73.88 119 THR A O 1
ATOM 960 N N . SER A 1 120 ? 8.972 -6.877 8.392 1.00 66.38 120 SER A N 1
ATOM 961 C CA . SER A 1 120 ? 9.891 -8.014 8.561 1.00 66.38 120 SER A CA 1
ATOM 962 C C . SER A 1 120 ? 11.260 -7.710 7.955 1.00 66.38 120 SER A C 1
ATOM 964 O O . SER A 1 120 ? 12.296 -8.107 8.491 1.00 66.38 120 SER A O 1
ATOM 966 N N . LEU A 1 121 ? 11.258 -6.918 6.884 1.00 63.19 121 LEU A N 1
ATOM 967 C CA . LEU A 1 121 ? 12.418 -6.201 6.393 1.00 63.19 121 LEU A CA 1
ATOM 968 C C . LEU A 1 121 ? 12.644 -4.973 7.281 1.00 63.19 121 LEU A C 1
ATOM 970 O O . LEU A 1 121 ? 12.284 -3.854 6.926 1.00 63.19 121 LEU A O 1
ATOM 974 N N . ASN A 1 122 ? 13.273 -5.184 8.439 1.00 46.81 122 ASN A N 1
ATOM 975 C CA . ASN A 1 122 ? 14.136 -4.145 8.989 1.00 46.81 122 ASN A CA 1
ATOM 976 C C . ASN A 1 122 ? 15.223 -3.950 7.934 1.00 46.81 122 ASN A C 1
ATOM 978 O O . ASN A 1 122 ? 16.129 -4.785 7.832 1.00 46.81 122 ASN A O 1
ATOM 982 N N . THR A 1 123 ? 15.132 -2.922 7.091 1.00 43.03 123 THR A N 1
ATOM 983 C CA . THR A 1 123 ? 16.311 -2.554 6.317 1.00 43.03 123 THR A CA 1
ATOM 984 C C . THR A 1 123 ? 17.458 -2.385 7.287 1.00 43.03 123 THR A C 1
ATOM 986 O O . THR A 1 123 ? 17.331 -1.750 8.331 1.00 43.03 123 THR A O 1
ATOM 989 N N . ARG A 1 124 ? 18.610 -2.939 6.914 1.00 45.41 124 ARG A N 1
ATOM 990 C CA . ARG A 1 124 ? 19.881 -2.674 7.591 1.00 45.41 124 ARG A CA 1
ATOM 991 C C . ARG A 1 124 ? 20.223 -1.177 7.645 1.00 45.41 124 ARG A C 1
ATOM 993 O O . ARG A 1 124 ? 21.168 -0.825 8.335 1.00 45.41 124 ARG A O 1
ATOM 1000 N N . TRP A 1 125 ? 19.473 -0.353 6.910 1.00 44.50 125 TRP A N 1
ATOM 1001 C CA . TRP A 1 125 ? 19.695 1.062 6.687 1.00 44.50 125 TRP A CA 1
ATOM 1002 C C . TRP A 1 125 ? 18.367 1.822 6.820 1.00 44.50 125 TRP A C 1
ATOM 1004 O O . TRP A 1 125 ? 17.452 1.680 6.006 1.00 44.50 125 TRP A O 1
ATOM 1014 N N . ALA A 1 126 ? 18.244 2.593 7.888 1.00 49.25 126 ALA A N 1
ATOM 1015 C CA . ALA A 1 126 ? 17.291 3.678 8.046 1.00 49.25 126 ALA A CA 1
ATOM 1016 C C . ALA A 1 126 ? 17.864 4.952 7.400 1.00 49.25 126 ALA A C 1
ATOM 1018 O O . ALA A 1 126 ? 19.062 5.049 7.163 1.00 49.25 126 ALA A O 1
ATOM 1019 N N . ARG A 1 127 ? 17.041 5.979 7.159 1.00 46.28 127 ARG A N 1
ATOM 1020 C CA . ARG A 1 127 ? 17.487 7.256 6.554 1.00 46.28 127 ARG A CA 1
ATOM 1021 C C . ARG A 1 127 ? 18.649 7.926 7.309 1.00 46.28 127 ARG A C 1
ATOM 1023 O O . ARG A 1 127 ? 19.447 8.627 6.706 1.00 46.28 127 ARG A O 1
ATOM 1030 N N . ARG A 1 128 ? 18.759 7.670 8.619 1.00 48.12 128 ARG A N 1
ATOM 1031 C CA . ARG A 1 128 ? 19.884 8.084 9.482 1.00 48.12 128 ARG A CA 1
ATOM 1032 C C . ARG A 1 128 ? 21.218 7.409 9.150 1.00 48.12 128 ARG A C 1
ATOM 1034 O O . ARG A 1 128 ? 22.253 7.916 9.553 1.00 48.12 128 ARG A O 1
ATOM 1041 N N . ASP A 1 129 ? 21.184 6.286 8.442 1.00 43.66 129 ASP A N 1
ATOM 1042 C CA . ASP A 1 129 ? 22.359 5.519 8.028 1.00 43.66 129 ASP A CA 1
ATOM 1043 C C . ASP A 1 129 ? 22.920 6.031 6.685 1.00 43.66 129 ASP A C 1
ATOM 1045 O O . ASP A 1 129 ? 23.866 5.457 6.148 1.00 43.66 129 ASP A O 1
ATOM 1049 N N . PHE A 1 130 ? 22.361 7.130 6.156 1.00 43.06 130 PHE A N 1
ATOM 1050 C CA . PHE A 1 130 ? 22.828 7.827 4.962 1.00 43.06 130 PHE A CA 1
ATOM 1051 C C . PHE A 1 130 ? 23.186 9.280 5.295 1.00 43.06 130 PHE A C 1
ATOM 1053 O O . PHE A 1 130 ? 22.353 10.035 5.796 1.00 43.06 130 PHE A O 1
ATOM 1060 N N . VAL A 1 131 ? 24.413 9.689 4.967 1.00 44.25 131 VAL A N 1
ATOM 1061 C CA . VAL A 1 131 ? 24.850 11.096 4.985 1.00 44.25 131 VAL A CA 1
ATOM 1062 C C . VAL A 1 131 ? 25.236 11.468 3.558 1.00 44.25 131 VAL A C 1
ATOM 1064 O O . VAL A 1 131 ? 26.010 10.754 2.923 1.00 44.25 131 VAL A O 1
ATOM 1067 N N . ASP A 1 132 ? 24.646 12.541 3.026 1.00 46.47 132 ASP A N 1
ATOM 1068 C CA . ASP A 1 132 ? 24.887 13.042 1.662 1.00 46.47 132 ASP A CA 1
ATOM 1069 C C . ASP A 1 132 ? 24.788 11.963 0.563 1.00 46.47 132 ASP A C 1
ATOM 1071 O O . ASP A 1 132 ? 25.595 11.896 -0.366 1.00 46.47 132 ASP A O 1
ATOM 1075 N N . GLY A 1 133 ? 23.798 11.071 0.685 1.00 43.72 133 GLY A N 1
ATOM 1076 C CA . GLY A 1 133 ? 23.549 9.998 -0.286 1.00 43.72 133 GLY A CA 1
ATOM 1077 C C . GLY A 1 133 ? 24.570 8.856 -0.255 1.00 43.72 133 GLY A C 1
ATOM 1078 O O . GLY A 1 133 ? 24.575 8.020 -1.158 1.00 43.72 133 GLY A O 1
ATOM 1079 N N . ARG A 1 134 ? 25.435 8.794 0.766 1.00 37.03 134 ARG A N 1
ATOM 1080 C CA . ARG A 1 134 ? 26.387 7.697 0.975 1.00 37.03 134 ARG A CA 1
ATOM 1081 C C . ARG A 1 134 ? 26.051 6.920 2.239 1.00 37.03 134 ARG A C 1
ATOM 1083 O O . ARG A 1 134 ? 25.691 7.503 3.260 1.00 37.03 134 ARG A O 1
ATOM 1090 N N . LEU A 1 135 ? 26.190 5.599 2.144 1.00 38.69 135 LEU A N 1
ATOM 1091 C CA . LEU A 1 135 ? 26.016 4.681 3.261 1.00 38.69 135 LEU A CA 1
ATOM 1092 C C . LEU A 1 135 ? 27.064 4.981 4.341 1.00 38.69 135 LEU A C 1
ATOM 1094 O O . LEU A 1 135 ? 28.260 5.003 4.041 1.00 38.69 135 LEU A O 1
ATOM 1098 N N . LEU A 1 136 ? 26.631 5.189 5.584 1.00 46.81 136 LEU A N 1
ATOM 1099 C CA . LEU A 1 136 ? 27.530 5.199 6.731 1.00 46.81 136 LEU A CA 1
ATOM 1100 C C . LEU A 1 136 ? 28.116 3.796 6.879 1.00 46.81 136 LEU A C 1
ATOM 1102 O O . LEU A 1 136 ? 27.394 2.822 7.100 1.00 46.81 136 LEU A O 1
ATOM 1106 N N . ASP A 1 137 ? 29.431 3.693 6.723 1.00 40.06 137 ASP A N 1
ATOM 1107 C CA . ASP A 1 137 ? 30.155 2.442 6.892 1.00 40.06 137 ASP A CA 1
ATOM 1108 C C . ASP A 1 137 ? 30.118 2.060 8.380 1.00 40.06 137 ASP A C 1
ATOM 1110 O O . ASP A 1 137 ? 30.914 2.529 9.196 1.00 40.06 137 ASP A O 1
ATOM 1114 N N . ILE A 1 138 ? 29.121 1.264 8.777 1.00 45.47 138 ILE A N 1
ATOM 1115 C CA . ILE A 1 138 ? 29.082 0.675 10.115 1.00 45.47 138 ILE A CA 1
ATOM 1116 C C . ILE A 1 138 ? 30.136 -0.427 10.115 1.00 45.47 138 ILE A C 1
ATOM 1118 O O . ILE A 1 138 ? 29.873 -1.568 9.724 1.00 45.47 138 ILE A O 1
ATOM 1122 N N . GLY A 1 139 ? 31.340 -0.042 10.539 1.00 37.22 139 GLY A N 1
ATOM 1123 C CA . GLY A 1 139 ? 32.485 -0.916 10.722 1.00 37.22 139 GLY A CA 1
ATOM 1124 C C . GLY A 1 139 ? 32.072 -2.241 11.356 1.00 37.22 139 GLY A C 1
ATOM 1125 O O . GLY A 1 139 ? 31.439 -2.292 12.413 1.00 37.22 139 GLY A O 1
ATOM 1126 N N . SER A 1 140 ? 32.423 -3.318 10.662 1.00 38.22 140 SER A N 1
ATOM 1127 C CA . SER A 1 140 ? 32.209 -4.701 11.060 1.00 38.22 140 SER A CA 1
ATOM 1128 C C . SER A 1 140 ? 32.922 -4.980 12.386 1.00 38.22 140 SER A C 1
ATOM 1130 O O . SER A 1 140 ? 34.061 -5.436 12.412 1.00 38.22 140 SER A O 1
ATOM 1132 N N . ASN A 1 141 ? 32.267 -4.708 13.514 1.00 45.91 141 ASN A N 1
ATOM 1133 C CA . ASN A 1 141 ? 32.747 -5.149 14.818 1.00 45.91 141 ASN A CA 1
ATOM 1134 C C . ASN A 1 141 ? 32.326 -6.614 15.011 1.00 45.91 141 ASN A C 1
ATOM 1136 O O . ASN A 1 141 ? 31.339 -6.937 15.674 1.00 45.91 141 ASN A O 1
ATOM 1140 N N . ARG A 1 142 ? 33.066 -7.518 14.361 1.00 36.62 142 ARG A N 1
ATOM 1141 C CA . ARG A 1 142 ? 33.038 -8.963 14.616 1.00 36.62 142 ARG A CA 1
ATOM 1142 C C . ARG A 1 142 ? 34.465 -9.477 14.840 1.00 36.62 142 ARG A C 1
ATOM 1144 O O . ARG A 1 142 ? 35.114 -9.931 13.912 1.00 36.62 142 ARG A O 1
ATOM 1151 N N . GLY A 1 143 ? 34.877 -9.455 16.109 1.00 34.81 143 GLY A N 1
ATOM 1152 C CA . GLY A 1 143 ? 35.488 -10.609 16.780 1.00 34.81 143 GLY A CA 1
ATOM 1153 C C . GLY A 1 143 ? 37.008 -10.812 16.712 1.00 34.81 143 GLY A C 1
ATOM 1154 O O . GLY A 1 143 ? 37.515 -11.322 15.726 1.00 34.81 143 GLY A O 1
ATOM 1155 N N . ASN A 1 144 ? 37.635 -10.597 17.878 1.00 39.25 144 ASN A N 1
ATOM 1156 C CA . ASN A 1 144 ? 38.731 -11.362 18.506 1.00 39.25 144 ASN A CA 1
ATOM 1157 C C . ASN A 1 144 ? 40.097 -11.526 17.812 1.00 39.25 144 ASN A C 1
ATOM 1159 O O . ASN A 1 144 ? 40.224 -12.304 16.877 1.00 39.25 144 ASN A O 1
ATOM 1163 N N . SER A 1 145 ? 41.153 -11.054 18.495 1.00 35.66 145 SER A N 1
ATOM 1164 C CA . SER A 1 145 ? 42.094 -11.940 19.218 1.00 35.66 145 SER A CA 1
ATOM 1165 C C . SER A 1 145 ? 43.130 -11.147 20.033 1.00 35.66 145 SER A C 1
ATOM 1167 O O . SER A 1 145 ? 43.697 -10.173 19.548 1.00 35.66 145 SER A O 1
ATOM 1169 N N . CYS A 1 146 ? 43.377 -11.595 21.266 1.00 40.94 146 CYS A N 1
ATOM 1170 C CA . CYS A 1 146 ? 44.463 -11.168 22.147 1.00 40.94 146 CYS A CA 1
ATOM 1171 C C . CYS A 1 146 ? 45.851 -11.401 21.530 1.00 40.94 146 CYS A C 1
ATOM 1173 O O . CYS A 1 146 ? 46.058 -12.462 20.948 1.00 40.94 146 CYS A O 1
ATOM 1175 N N . SER A 1 147 ? 46.821 -10.529 21.825 1.00 38.38 147 SER A N 1
ATOM 1176 C CA . SER A 1 147 ? 48.194 -10.941 22.171 1.00 38.38 147 SER A CA 1
ATOM 1177 C C . SER A 1 147 ? 49.026 -9.766 22.693 1.00 38.38 147 SER A C 1
ATOM 1179 O O . SER A 1 147 ? 48.915 -8.640 22.219 1.00 38.38 147 SER A O 1
ATOM 1181 N N . SER A 1 148 ? 49.815 -10.096 23.709 1.00 41.56 148 SER A N 1
ATOM 1182 C CA . SER A 1 148 ? 50.693 -9.293 24.552 1.00 41.56 148 SER A CA 1
ATOM 1183 C C . SER A 1 148 ? 51.801 -8.525 23.821 1.00 41.56 148 SER A C 1
ATOM 1185 O O . SER A 1 148 ? 52.244 -8.938 22.750 1.00 41.56 148 SER A O 1
ATOM 1187 N N . GLY A 1 149 ? 52.308 -7.488 24.492 1.00 35.44 149 GLY A N 1
ATOM 1188 C CA . GLY A 1 149 ? 53.552 -6.773 24.201 1.00 35.44 149 GLY A CA 1
ATOM 1189 C C . GLY A 1 149 ? 53.815 -5.730 25.271 1.00 35.44 149 GLY A C 1
ATOM 1190 O O . GLY A 1 149 ? 53.163 -4.671 25.184 1.00 35.44 149 GLY A O 1
#